Protein AF-A0A2T4Z8H6-F1 (afdb_monomer_lite)

Sequence (53 aa):
MRDTKEIVEEIMERIAKLEQYEKEYLQKGNERGRENAKNRRDELEKLIRFIQN

Foldseek 3Di:
DDDLVVVLVVLVVLLVVLVVQLVVCVVVVNVVSNVVSVVVSVVSVVVSVVSVD

Structure (mmCIF, N/CA/C/O backbone):
data_AF-A0A2T4Z8H6-F1
#
_entry.id   AF-A0A2T4Z8H6-F1
#
loop_
_atom_site.group_PDB
_atom_site.id
_atom_site.type_symbol
_atom_site.label_atom_id
_atom_site.label_alt_id
_atom_site.label_comp_id
_atom_site.label_asym_id
_atom_site.label_entity_id
_atom_site.label_seq_id
_atom_site.pdbx_PDB_ins_code
_atom_site.Cartn_x
_atom_site.Cartn_y
_atom_site.Cartn_z
_atom_site.occupancy
_atom_site.B_iso_or_equiv
_atom_site.auth_seq_id
_atom_site.auth_comp_id
_atom_site.auth_asym_id
_atom_site.auth_atom_id
_atom_site.pdbx_PDB_model_num
ATOM 1 N N . MET A 1 1 ? -24.471 2.234 5.725 1.00 64.69 1 MET A N 1
ATOM 2 C CA . MET A 1 1 ? -23.242 2.755 6.359 1.00 64.69 1 MET A CA 1
ATOM 3 C C . MET A 1 1 ? -22.253 1.607 6.315 1.00 64.69 1 MET A C 1
ATOM 5 O O . MET A 1 1 ? -22.681 0.519 6.676 1.00 64.69 1 MET A O 1
ATOM 9 N N . ARG A 1 2 ? -21.044 1.782 5.769 1.00 75.12 2 ARG A N 1
ATOM 10 C CA . ARG A 1 2 ? -20.056 0.688 5.780 1.00 75.12 2 ARG A CA 1
ATOM 11 C C . ARG A 1 2 ? -19.591 0.453 7.212 1.00 75.12 2 ARG A C 1
ATOM 13 O O . ARG A 1 2 ? -19.477 1.426 7.960 1.00 75.12 2 ARG A O 1
ATOM 20 N N . ASP A 1 3 ? -19.355 -0.799 7.573 1.00 90.25 3 ASP A N 1
ATOM 21 C CA . ASP A 1 3 ? -18.754 -1.138 8.864 1.00 90.25 3 ASP A CA 1
ATOM 22 C C . ASP A 1 3 ? -17.275 -0.712 8.854 1.00 90.25 3 ASP A C 1
ATOM 24 O O . ASP A 1 3 ? -16.584 -0.818 7.838 1.00 90.25 3 ASP A O 1
ATOM 28 N N . THR A 1 4 ? -16.768 -0.239 9.991 1.00 89.75 4 THR A N 1
ATOM 29 C CA . THR A 1 4 ? -15.339 0.001 10.217 1.00 89.75 4 THR A CA 1
ATOM 30 C C . THR A 1 4 ? -14.505 -1.220 9.826 1.00 89.75 4 THR A C 1
ATOM 32 O O . THR A 1 4 ? -13.422 -1.061 9.263 1.00 89.75 4 THR A O 1
ATOM 35 N N . LYS A 1 5 ? -15.022 -2.438 10.043 1.00 92.06 5 LYS A N 1
ATOM 36 C CA . LYS A 1 5 ? -14.359 -3.675 9.613 1.00 92.06 5 LYS A CA 1
ATOM 37 C C . LYS A 1 5 ? -14.184 -3.761 8.090 1.00 92.06 5 LYS A C 1
ATOM 39 O O . LYS A 1 5 ? -13.080 -4.040 7.631 1.00 92.06 5 LYS A O 1
ATOM 44 N N . GLU A 1 6 ? -15.225 -3.452 7.315 1.00 95.12 6 GLU A N 1
ATOM 45 C CA . GLU A 1 6 ? -15.167 -3.437 5.842 1.00 95.12 6 GLU A CA 1
ATOM 46 C C . GLU A 1 6 ? -14.176 -2.379 5.332 1.00 95.12 6 GLU A C 1
ATOM 48 O O . GLU A 1 6 ? -13.457 -2.598 4.35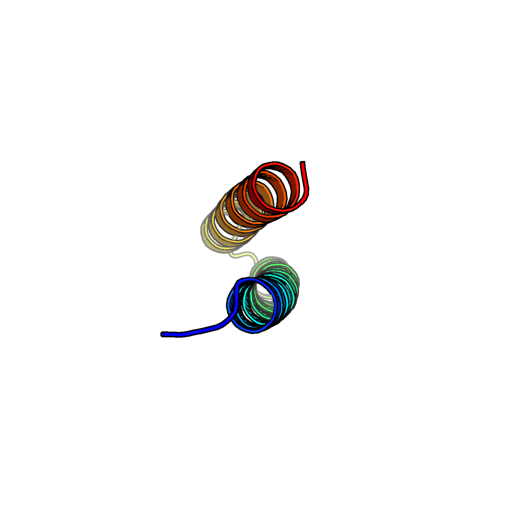8 1.00 95.12 6 GLU A O 1
ATOM 53 N N . ILE A 1 7 ? -14.103 -1.227 6.009 1.00 94.38 7 ILE A N 1
ATOM 54 C CA . ILE A 1 7 ? -13.145 -0.163 5.678 1.00 94.38 7 ILE A CA 1
ATOM 55 C C . ILE A 1 7 ? -11.706 -0.642 5.913 1.00 94.38 7 ILE A C 1
ATOM 57 O O . ILE A 1 7 ? -10.839 -0.407 5.072 1.00 94.38 7 ILE A O 1
ATOM 61 N N . VAL A 1 8 ? -11.439 -1.320 7.033 1.00 95.88 8 VAL A 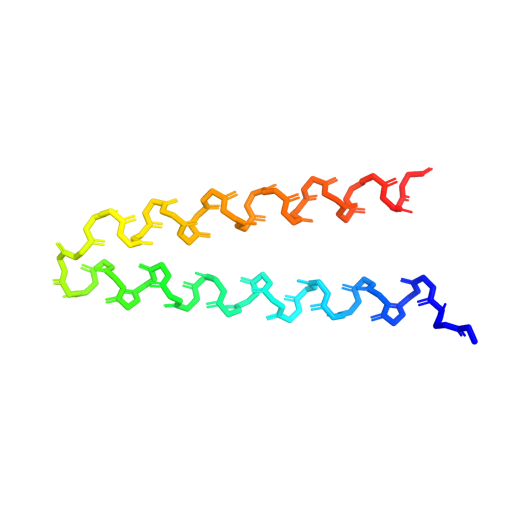N 1
ATOM 62 C CA . VAL A 1 8 ? -10.107 -1.867 7.337 1.00 95.88 8 VAL A CA 1
ATOM 63 C C . VAL A 1 8 ? -9.706 -2.937 6.320 1.00 95.88 8 VAL A C 1
ATOM 65 O O . VAL A 1 8 ? -8.571 -2.908 5.845 1.00 95.88 8 VAL A O 1
ATOM 68 N N . GLU A 1 9 ? -10.620 -3.829 5.934 1.00 96.62 9 GLU A N 1
ATOM 69 C CA . GLU A 1 9 ? -10.376 -4.839 4.894 1.00 96.62 9 GLU A CA 1
ATOM 70 C C . GLU A 1 9 ? -10.006 -4.193 3.547 1.00 96.62 9 GLU A C 1
ATOM 72 O O . GLU A 1 9 ? -8.976 -4.542 2.966 1.00 96.62 9 GLU A O 1
ATOM 77 N N . GLU A 1 10 ? -10.743 -3.166 3.103 1.00 96.88 10 GLU A N 1
ATOM 78 C CA . GLU A 1 10 ? -10.415 -2.433 1.869 1.00 96.88 10 GLU A CA 1
ATOM 79 C C . GLU A 1 10 ? -9.029 -1.761 1.946 1.00 96.88 10 GLU A C 1
ATOM 81 O O . GLU A 1 10 ? -8.279 -1.725 0.962 1.00 96.88 10 GLU A O 1
ATOM 86 N N . ILE A 1 11 ? -8.651 -1.224 3.111 1.00 97.69 11 ILE A N 1
ATOM 87 C CA . ILE A 1 11 ? -7.326 -0.619 3.298 1.00 97.69 1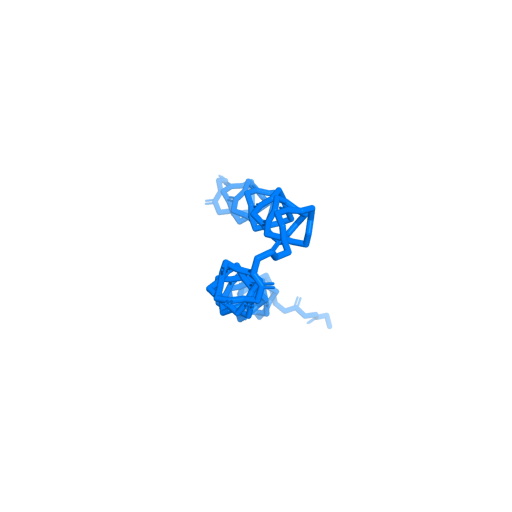1 ILE A CA 1
ATOM 88 C C . ILE A 1 11 ? -6.225 -1.688 3.235 1.00 97.69 11 ILE A C 1
ATOM 90 O O . ILE A 1 11 ? -5.202 -1.453 2.585 1.00 97.69 11 ILE A O 1
ATOM 94 N N . MET A 1 12 ? -6.428 -2.863 3.839 1.00 97.88 12 MET A N 1
ATOM 95 C CA . MET A 1 12 ? -5.467 -3.972 3.772 1.00 97.88 12 MET A CA 1
ATOM 96 C C . MET A 1 12 ? -5.251 -4.460 2.333 1.00 97.88 12 MET A C 1
ATOM 98 O O . MET A 1 12 ? -4.110 -4.669 1.918 1.00 97.88 12 MET A O 1
ATOM 102 N N . GLU A 1 13 ? -6.311 -4.561 1.527 1.00 98.38 13 GLU A N 1
ATOM 103 C CA . GLU A 1 13 ? -6.181 -4.903 0.103 1.00 98.38 13 GLU A CA 1
ATOM 104 C C . GLU A 1 13 ? -5.367 -3.860 -0.679 1.00 98.38 13 GLU A C 1
ATOM 106 O O . GLU A 1 13 ? -4.573 -4.197 -1.564 1.00 98.38 13 GLU A O 1
ATOM 111 N N . ARG A 1 14 ? -5.543 -2.571 -0.363 1.00 98.31 14 ARG A N 1
ATOM 112 C CA . ARG A 1 14 ? -4.767 -1.486 -0.982 1.00 98.31 14 ARG A CA 1
ATOM 113 C C . ARG A 1 14 ? -3.295 -1.536 -0.573 1.00 98.31 14 ARG A C 1
ATOM 115 O O . ARG A 1 14 ? -2.444 -1.309 -1.430 1.00 98.31 14 ARG A O 1
ATOM 122 N N . ILE A 1 15 ? -2.995 -1.857 0.686 1.00 98.56 15 ILE A N 1
ATOM 123 C CA . ILE A 1 15 ? -1.624 -2.076 1.175 1.00 98.56 15 ILE A CA 1
ATOM 124 C C . ILE A 1 15 ? -0.953 -3.199 0.376 1.00 98.56 15 ILE A C 1
ATOM 126 O O . ILE A 1 15 ? 0.115 -2.973 -0.190 1.00 98.56 15 ILE A O 1
ATOM 130 N N . ALA A 1 16 ? -1.614 -4.351 0.221 1.00 98.50 16 ALA A N 1
ATOM 131 C CA . ALA A 1 16 ? -1.075 -5.477 -0.547 1.00 98.50 16 ALA A CA 1
ATOM 132 C C . ALA A 1 16 ? -0.771 -5.106 -2.015 1.00 98.50 16 ALA A C 1
ATOM 134 O O . ALA A 1 16 ? 0.272 -5.472 -2.561 1.00 98.50 16 ALA A O 1
ATOM 135 N N . LYS A 1 17 ? -1.640 -4.311 -2.657 1.00 98.62 17 LYS A N 1
ATOM 136 C CA . LYS A 1 17 ? -1.389 -3.789 -4.016 1.00 98.62 17 LYS A CA 1
ATOM 137 C C . LYS A 1 17 ? -0.181 -2.853 -4.070 1.00 98.62 17 LYS A C 1
ATOM 139 O O . LYS A 1 17 ? 0.588 -2.903 -5.027 1.00 98.62 17 LYS A O 1
ATOM 144 N N . LEU A 1 18 ? 0.008 -2.005 -3.060 1.00 98.69 18 LEU A N 1
ATOM 145 C CA . LEU A 1 18 ? 1.156 -1.097 -2.994 1.00 98.69 18 LEU A CA 1
ATOM 146 C C . LEU A 1 18 ? 2.475 -1.855 -2.811 1.00 98.69 18 LEU A C 1
ATOM 148 O O . LEU A 1 18 ? 3.467 -1.485 -3.433 1.00 98.69 18 LEU A O 1
ATOM 152 N N . GLU A 1 19 ? 2.485 -2.948 -2.046 1.00 98.44 19 GLU A N 1
ATOM 153 C CA . GLU A 1 19 ? 3.649 -3.840 -1.946 1.00 98.44 19 GLU A CA 1
ATOM 154 C C . GLU A 1 19 ? 3.983 -4.509 -3.283 1.00 98.44 19 GLU A C 1
ATOM 156 O O . GLU A 1 19 ? 5.157 -4.638 -3.644 1.00 98.44 19 GLU A O 1
ATOM 161 N N . GLN A 1 20 ? 2.964 -4.921 -4.044 1.00 98.56 20 GLN A N 1
ATOM 162 C CA . GLN A 1 20 ? 3.164 -5.442 -5.394 1.00 98.56 20 GLN A CA 1
ATOM 163 C C . GLN A 1 20 ? 3.774 -4.370 -6.309 1.00 98.56 20 GLN A C 1
ATOM 165 O O . GLN A 1 20 ? 4.767 -4.641 -6.986 1.00 98.56 20 GLN A O 1
ATOM 170 N N . TYR A 1 21 ? 3.244 -3.145 -6.291 1.00 98.44 21 TYR A N 1
ATOM 171 C CA . TYR A 1 21 ? 3.801 -2.040 -7.071 1.00 98.44 21 TYR A CA 1
ATOM 172 C C . TYR A 1 21 ? 5.237 -1.704 -6.670 1.00 98.44 21 TYR A C 1
ATOM 174 O O . TYR A 1 21 ? 6.060 -1.462 -7.548 1.00 98.44 21 TYR A O 1
ATOM 182 N N . GLU A 1 22 ? 5.575 -1.737 -5.379 1.00 98.31 22 GLU A N 1
ATOM 183 C CA . GLU A 1 22 ? 6.950 -1.535 -4.913 1.00 98.31 22 GLU A CA 1
ATOM 184 C C . GLU A 1 22 ? 7.909 -2.547 -5.568 1.00 98.31 22 GLU A C 1
ATOM 186 O O . GLU A 1 22 ? 8.951 -2.158 -6.103 1.00 98.31 22 GLU A O 1
ATOM 191 N N . LYS A 1 23 ? 7.525 -3.832 -5.607 1.00 98.00 23 LYS A N 1
ATOM 192 C CA . LYS A 1 23 ? 8.303 -4.901 -6.259 1.00 98.00 23 LYS A CA 1
ATOM 193 C C . LYS A 1 23 ? 8.415 -4.694 -7.770 1.00 98.00 23 LYS A C 1
ATOM 195 O O . LYS A 1 23 ? 9.508 -4.814 -8.321 1.00 98.00 23 LYS A O 1
ATOM 200 N N . GLU A 1 24 ? 7.315 -4.362 -8.442 1.00 98.56 24 GLU A N 1
ATOM 201 C CA . GLU A 1 24 ? 7.309 -4.113 -9.889 1.00 98.56 24 GLU A CA 1
ATOM 202 C C . GLU A 1 24 ? 8.168 -2.903 -10.270 1.00 98.56 24 GLU A C 1
ATOM 204 O O . GLU A 1 24 ? 8.906 -2.938 -11.256 1.00 98.56 24 GLU A O 1
ATOM 209 N N . TYR A 1 25 ? 8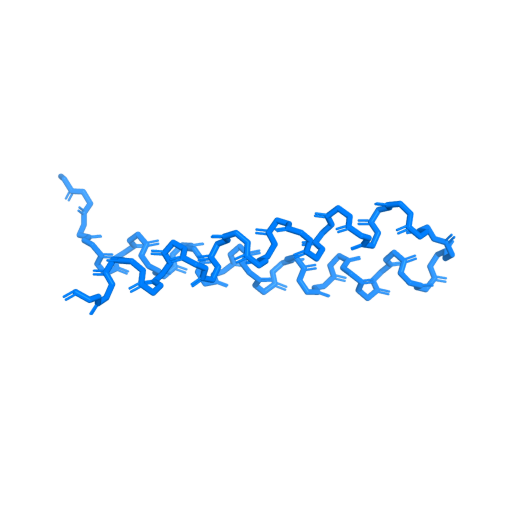.093 -1.822 -9.492 1.00 98.62 25 TYR A N 1
ATOM 210 C CA . TYR A 1 25 ? 8.890 -0.626 -9.730 1.00 98.62 25 TYR A CA 1
ATOM 211 C C . TYR A 1 25 ? 10.372 -0.864 -9.468 1.00 98.62 25 TYR A C 1
ATOM 213 O O . TYR A 1 25 ? 11.190 -0.404 -10.263 1.00 98.62 25 TYR A O 1
ATOM 221 N N . LEU A 1 26 ? 10.716 -1.640 -8.436 1.00 97.12 26 LEU A N 1
ATOM 222 C CA . LEU A 1 26 ? 12.091 -2.074 -8.198 1.00 97.12 26 LEU A CA 1
ATOM 223 C C . LEU A 1 26 ? 12.641 -2.862 -9.398 1.00 97.12 26 LEU A C 1
ATOM 225 O O . LEU A 1 26 ? 13.724 -2.554 -9.887 1.00 97.12 26 LEU A O 1
ATOM 229 N N . GLN A 1 27 ? 11.874 -3.824 -9.923 1.00 98.19 27 GLN A N 1
ATOM 230 C CA . GLN A 1 27 ? 12.275 -4.622 -11.091 1.00 98.19 27 GLN A CA 1
ATOM 231 C C . GLN A 1 27 ? 12.456 -3.781 -12.363 1.00 98.19 27 GLN A C 1
ATOM 233 O O . GLN A 1 27 ? 13.321 -4.078 -13.182 1.00 98.19 27 GLN A O 1
ATOM 238 N N . LYS A 1 28 ? 11.657 -2.722 -12.530 1.00 98.00 28 LYS A N 1
ATOM 239 C CA . LYS A 1 28 ? 11.732 -1.802 -13.678 1.00 98.00 28 LYS A CA 1
ATOM 240 C C . LYS A 1 28 ? 12.786 -0.698 -13.513 1.00 98.00 28 LYS A C 1
ATOM 242 O O . LYS A 1 28 ? 12.912 0.135 -14.406 1.00 98.00 28 LYS A O 1
ATOM 247 N N . GLY A 1 29 ? 13.496 -0.636 -12.381 1.00 98.00 29 GLY A N 1
ATOM 248 C CA . GLY A 1 29 ? 14.414 0.465 -12.064 1.00 98.00 29 GLY A CA 1
ATOM 249 C C . GLY A 1 29 ? 13.714 1.816 -11.856 1.00 98.00 29 GLY A C 1
ATOM 250 O O . GLY A 1 29 ? 14.338 2.868 -11.977 1.00 98.00 29 GLY A O 1
ATOM 251 N N . ASN A 1 30 ? 12.411 1.813 -11.564 1.00 98.31 30 ASN A N 1
ATOM 252 C CA . ASN A 1 30 ? 11.621 3.019 -11.330 1.00 98.31 30 ASN A CA 1
ATOM 253 C C . ASN A 1 30 ? 11.647 3.409 -9.844 1.00 98.31 30 ASN A C 1
ATOM 255 O O . ASN A 1 30 ? 10.689 3.172 -9.106 1.00 98.31 30 ASN A O 1
ATOM 259 N N . GLU A 1 31 ? 12.736 4.039 -9.409 1.00 98.25 31 GLU A N 1
ATOM 260 C CA . GLU A 1 31 ? 12.937 4.388 -7.995 1.00 98.25 31 GLU A CA 1
ATOM 261 C C . GLU A 1 31 ? 11.861 5.347 -7.456 1.00 98.25 31 GLU A C 1
ATOM 263 O O . GLU A 1 31 ? 11.330 5.142 -6.367 1.00 98.25 31 GLU A O 1
ATOM 268 N N . ARG A 1 32 ? 11.440 6.337 -8.256 1.00 98.38 32 ARG A N 1
ATOM 269 C CA . ARG A 1 32 ? 10.387 7.287 -7.856 1.00 98.38 32 ARG A CA 1
ATOM 270 C C . ARG A 1 32 ? 9.029 6.605 -7.681 1.00 98.38 32 ARG A C 1
ATOM 272 O O . ARG A 1 32 ? 8.287 6.925 -6.756 1.00 98.38 32 ARG A O 1
ATOM 279 N N . GLY A 1 33 ? 8.684 5.672 -8.569 1.00 98.50 33 GLY A N 1
ATOM 280 C CA . GLY A 1 33 ? 7.465 4.871 -8.442 1.00 98.50 33 GLY A CA 1
ATOM 281 C C . GLY A 1 33 ? 7.485 4.013 -7.179 1.00 98.50 33 GLY A C 1
ATOM 282 O O . GLY A 1 33 ? 6.494 3.972 -6.448 1.00 98.50 33 GLY A O 1
ATOM 283 N N . ARG A 1 34 ? 8.633 3.385 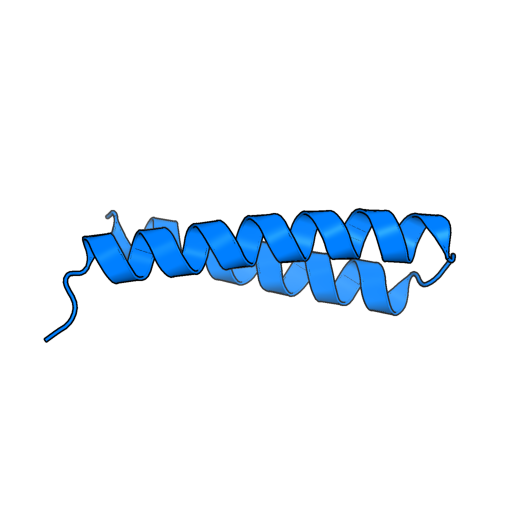-6.897 1.00 98.50 34 ARG A N 1
ATOM 284 C CA . ARG A 1 34 ? 8.860 2.560 -5.705 1.00 98.50 34 ARG A CA 1
ATOM 285 C C . ARG A 1 34 ? 8.665 3.364 -4.421 1.00 98.50 34 ARG A C 1
ATOM 287 O O . ARG A 1 34 ? 7.895 2.952 -3.556 1.00 98.50 34 ARG A O 1
ATOM 294 N N . GLU A 1 35 ? 9.302 4.528 -4.326 1.00 98.50 35 GLU A N 1
ATOM 295 C CA . GLU A 1 35 ? 9.196 5.415 -3.164 1.00 98.50 35 GLU A CA 1
ATOM 296 C C . GLU A 1 35 ? 7.762 5.919 -2.955 1.00 98.50 35 GLU A C 1
ATOM 298 O O . GLU A 1 35 ? 7.249 5.888 -1.837 1.00 98.50 35 GLU A O 1
ATOM 303 N N . ASN A 1 36 ? 7.063 6.290 -4.032 1.00 98.56 36 ASN A N 1
ATOM 304 C CA . ASN A 1 36 ? 5.659 6.693 -3.952 1.00 98.56 36 ASN A CA 1
ATOM 305 C C . ASN A 1 36 ? 4.750 5.561 -3.447 1.00 98.56 36 ASN A C 1
ATOM 307 O O . ASN A 1 36 ? 3.878 5.804 -2.610 1.00 98.56 36 ASN A O 1
ATOM 311 N N . ALA A 1 37 ? 4.940 4.332 -3.942 1.00 98.62 37 ALA A N 1
ATOM 312 C CA . ALA A 1 37 ? 4.163 3.174 -3.501 1.00 98.62 37 ALA A CA 1
ATOM 313 C C . ALA A 1 37 ? 4.391 2.888 -2.009 1.00 98.62 37 ALA A C 1
ATOM 315 O O . ALA A 1 37 ? 3.426 2.724 -1.259 1.00 98.62 37 ALA A O 1
ATOM 316 N N . LYS A 1 38 ? 5.655 2.923 -1.572 1.00 98.56 38 LYS A N 1
ATOM 317 C CA . LYS A 1 38 ? 6.042 2.769 -0.168 1.00 98.56 38 LYS A CA 1
ATOM 318 C C . LYS A 1 38 ? 5.418 3.849 0.721 1.00 98.56 38 LYS A C 1
ATOM 320 O O . LYS A 1 38 ? 4.741 3.516 1.686 1.00 98.56 38 LYS A O 1
ATOM 325 N N . ASN A 1 39 ? 5.581 5.128 0.376 1.00 98.56 39 ASN A N 1
ATOM 326 C CA . ASN A 1 39 ? 5.049 6.240 1.172 1.00 98.56 39 ASN A CA 1
ATOM 327 C C . ASN A 1 39 ? 3.532 6.122 1.354 1.00 98.56 39 ASN A C 1
ATOM 329 O O . ASN A 1 39 ? 3.016 6.302 2.457 1.00 98.56 39 ASN A O 1
ATOM 333 N N . ARG A 1 40 ? 2.813 5.748 0.288 1.00 98.50 40 ARG A N 1
ATOM 334 C CA . ARG A 1 40 ? 1.366 5.553 0.367 1.00 98.50 40 ARG A CA 1
ATOM 335 C C . ARG A 1 40 ? 0.982 4.349 1.227 1.00 98.50 40 ARG A C 1
ATOM 337 O O . ARG A 1 40 ? -0.033 4.414 1.918 1.00 98.50 40 ARG A O 1
ATOM 344 N N . ARG A 1 41 ? 1.768 3.268 1.203 1.00 98.50 41 ARG A N 1
ATOM 345 C CA . ARG A 1 41 ? 1.553 2.101 2.070 1.00 98.50 41 ARG A CA 1
ATOM 346 C C . ARG A 1 41 ? 1.701 2.502 3.536 1.00 98.50 41 ARG A C 1
ATOM 348 O O . ARG A 1 41 ? 0.792 2.259 4.324 1.00 98.50 41 ARG A O 1
ATOM 355 N N . ASP A 1 42 ? 2.784 3.201 3.865 1.00 98.50 42 ASP A N 1
ATOM 356 C CA . ASP A 1 42 ? 3.093 3.632 5.229 1.00 98.50 42 ASP A CA 1
ATOM 357 C C . ASP A 1 42 ? 2.002 4.578 5.793 1.00 98.50 42 ASP A C 1
ATOM 359 O O . ASP A 1 42 ? 1.666 4.521 6.979 1.00 98.50 42 ASP A O 1
ATOM 363 N N . GLU A 1 43 ? 1.399 5.435 4.957 1.00 98.56 43 GLU A N 1
ATOM 364 C CA . GLU A 1 43 ? 0.229 6.252 5.326 1.00 98.56 43 GLU A CA 1
ATOM 365 C C . GLU A 1 43 ? -1.006 5.404 5.664 1.00 98.56 43 GLU A C 1
ATOM 367 O O . GLU A 1 43 ? -1.687 5.669 6.657 1.00 98.56 43 GLU A O 1
ATOM 372 N N . LEU A 1 44 ? -1.296 4.374 4.865 1.00 98.19 44 LEU A N 1
ATOM 373 C CA . LEU A 1 44 ? -2.433 3.481 5.099 1.00 98.19 44 LEU A CA 1
ATOM 374 C C . LEU A 1 44 ? -2.242 2.622 6.357 1.00 98.19 44 LEU A C 1
ATOM 376 O O . LEU A 1 44 ? -3.189 2.433 7.116 1.00 98.19 44 LEU A O 1
ATOM 380 N N . GLU A 1 45 ? -1.021 2.171 6.641 1.00 97.69 45 GLU A N 1
ATOM 381 C CA . GLU A 1 45 ? -0.698 1.471 7.891 1.00 97.69 45 GLU A CA 1
ATOM 382 C C . GLU A 1 45 ? -0.881 2.365 9.125 1.00 97.69 45 GLU A C 1
ATOM 384 O O . GLU A 1 45 ? -1.285 1.900 10.194 1.00 97.69 45 GLU A O 1
ATOM 389 N N . LYS A 1 46 ? -0.567 3.664 9.017 1.00 98.12 46 LYS A N 1
ATOM 390 C CA . LYS A 1 46 ? -0.858 4.637 10.083 1.00 98.12 46 LYS A CA 1
ATOM 391 C C . LYS A 1 46 ? -2.364 4.818 10.266 1.00 98.12 46 LYS A C 1
ATOM 393 O O . LYS A 1 46 ? -2.819 4.885 11.403 1.00 98.12 46 LYS A O 1
ATOM 398 N N . LEU A 1 47 ? -3.129 4.850 9.174 1.00 96.94 47 LEU A N 1
ATOM 399 C CA . LEU A 1 47 ? -4.586 4.959 9.227 1.00 96.94 47 LEU A CA 1
ATOM 400 C C . LEU A 1 47 ? -5.233 3.730 9.882 1.00 96.94 47 LEU A C 1
ATOM 402 O O . LEU A 1 47 ? -6.092 3.901 10.741 1.00 96.94 47 LEU A O 1
ATOM 406 N N . ILE A 1 48 ? -4.799 2.510 9.545 1.00 96.06 48 ILE A N 1
ATOM 407 C CA . ILE A 1 48 ? -5.280 1.286 10.211 1.00 96.06 48 ILE A CA 1
ATOM 408 C C . ILE A 1 48 ? -5.006 1.356 11.714 1.00 96.06 48 ILE A C 1
ATOM 410 O O . ILE A 1 48 ? -5.921 1.150 12.507 1.00 96.06 48 ILE A O 1
ATOM 414 N N . ARG A 1 49 ? -3.776 1.716 12.108 1.00 96.06 49 ARG A N 1
ATOM 415 C CA . ARG A 1 49 ? -3.414 1.884 13.524 1.00 96.06 49 ARG A CA 1
ATOM 416 C C . ARG A 1 49 ? -4.283 2.923 14.229 1.00 96.06 49 ARG A C 1
ATOM 418 O O . ARG A 1 49 ? -4.632 2.724 15.380 1.00 96.06 49 ARG A O 1
ATOM 425 N N . PHE A 1 50 ? -4.637 4.015 13.552 1.00 96.00 50 PHE A N 1
ATOM 426 C CA . PHE A 1 50 ? -5.540 5.026 14.101 1.00 96.00 50 PHE A CA 1
ATOM 427 C C . PHE A 1 50 ? -6.973 4.503 14.285 1.00 96.00 50 PHE A C 1
ATOM 429 O O . PHE A 1 50 ? -7.587 4.808 15.294 1.00 96.00 50 PHE A O 1
ATOM 436 N N . ILE A 1 51 ? -7.495 3.721 13.334 1.00 92.62 51 ILE A N 1
ATOM 437 C CA . ILE A 1 51 ? -8.862 3.17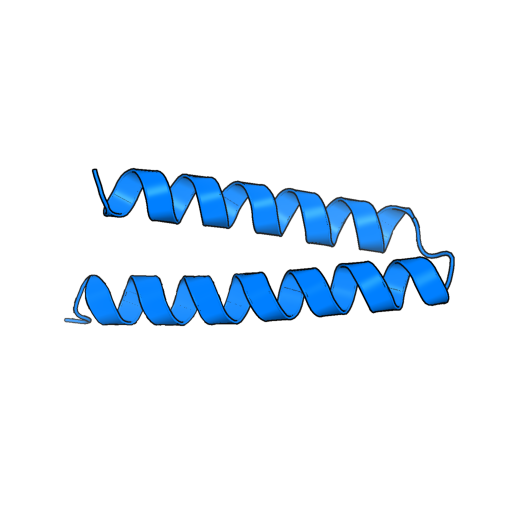1 13.385 1.00 92.62 51 ILE A CA 1
ATOM 438 C C . ILE A 1 51 ? -9.003 2.067 14.444 1.00 92.62 51 ILE A C 1
ATOM 440 O O . ILE A 1 51 ? -10.077 1.894 15.012 1.00 92.62 51 ILE A O 1
ATOM 444 N N . GLN A 1 52 ? -7.949 1.278 14.653 1.00 86.88 52 GLN A N 1
ATOM 445 C CA . GLN A 1 52 ? -7.955 0.135 15.570 1.00 86.88 52 GLN A CA 1
ATOM 446 C C . GLN A 1 52 ? -7.630 0.495 17.031 1.00 86.88 52 GLN A C 1
ATOM 448 O O . GLN A 1 52 ? -7.777 -0.373 17.892 1.00 86.88 52 GLN A O 1
ATOM 453 N N . ASN A 1 53 ? -7.180 1.727 17.298 1.00 84.44 53 ASN A N 1
ATOM 454 C CA . ASN A 1 53 ? -6.981 2.279 18.645 1.00 84.44 53 ASN A CA 1
ATOM 455 C C . ASN A 1 53 ? -8.276 2.893 19.185 1.00 84.44 53 ASN A C 1
ATOM 457 O O . ASN A 1 53 ? -8.490 2.788 20.413 1.00 84.44 53 ASN A O 1
#

Secondary structure (DSSP, 8-state):
---HHHHHHHHHHHHHHHHHHHHHHHHTT-HHHHHHHHHHHHHHHHHHHHHH-

pLDDT: mean 95.84, std 6.04, range [64.69, 98.69]

Radius of gyration: 12.73 Å; chains: 1; bounding box: 38×13×32 Å

Organism: NCBI:txid1121389